Protein AF-A0AB39V9U7-F1 (afdb_monomer_lite)

Organism: NCBI:txid3239303

Foldseek 3Di:
DVVVVVVVVVVVPPPPPFAAFAAPLALVLVLVAQAFVQQCWHWDADPNWIWIFRRPPPDPDDGDTWTWADDGSSKIWTAQCPVDPVGNDGIWIWGQGPVVRFIFTADPVRGGPDGTHRDDPCVVVVNPD

Secondary structure (DSSP, 8-state):
-HHHHHHHHHHGGG---PPBP---SS--HHHH-EEEGGGTEEEEEETTEEEEEE--TT--SS--EEEPEE-GGG-EEEE-TTS-TT----EEEEEEETTTTEEEEE-TTSBEEEE--S--HHHHHT---

Structure (mmCIF, N/CA/C/O backbone):
data_AF-A0AB39V9U7-F1
#
_entry.id   AF-A0AB39V9U7-F1
#
loop_
_atom_site.group_PDB
_atom_site.id
_atom_site.type_symbol
_atom_site.label_atom_id
_atom_site.label_alt_id
_atom_site.label_comp_id
_atom_site.label_asym_id
_atom_site.label_entity_id
_atom_site.label_seq_id
_atom_site.pdbx_PDB_ins_code
_atom_site.Cartn_x
_atom_site.Cartn_y
_atom_site.Cartn_z
_atom_site.occupancy
_atom_site.B_iso_or_equiv
_atom_site.auth_seq_id
_atom_site.auth_comp_id
_atom_site.auth_asym_id
_atom_site.auth_atom_id
_atom_site.pdbx_PDB_model_num
ATOM 1 N N . MET A 1 1 ? -37.094 -35.880 -3.281 1.00 49.88 1 MET A N 1
ATOM 2 C CA . MET A 1 1 ? -36.497 -35.119 -2.156 1.00 49.88 1 MET A CA 1
ATOM 3 C C . MET A 1 1 ? -34.966 -35.084 -2.179 1.00 49.88 1 MET A C 1
ATOM 5 O O . MET A 1 1 ? -34.425 -34.002 -2.032 1.00 49.88 1 MET A O 1
ATOM 9 N N . LYS A 1 2 ? -34.245 -36.188 -2.452 1.00 50.97 2 LYS A N 1
ATOM 10 C CA . LYS A 1 2 ? -32.760 -36.184 -2.494 1.00 50.97 2 LYS A CA 1
ATOM 11 C C . LYS A 1 2 ? -32.132 -35.258 -3.560 1.00 50.97 2 LYS A C 1
ATOM 13 O O . LYS A 1 2 ? -31.087 -34.679 -3.308 1.00 50.97 2 LYS A O 1
ATOM 18 N N . LYS A 1 3 ? -32.787 -35.063 -4.715 1.00 51.25 3 LYS A N 1
ATOM 19 C CA . LYS A 1 3 ? -32.280 -34.204 -5.811 1.00 51.25 3 LYS A CA 1
ATOM 20 C C . LYS A 1 3 ? -32.336 -32.695 -5.503 1.00 51.25 3 LYS A C 1
ATOM 22 O O . LYS A 1 3 ? -31.473 -31.961 -5.959 1.00 51.25 3 LYS A O 1
ATOM 27 N N . LEU A 1 4 ? -33.307 -32.248 -4.698 1.00 57.19 4 LEU A N 1
ATOM 28 C CA . LEU A 1 4 ? -33.439 -30.838 -4.292 1.00 57.19 4 LEU A CA 1
ATOM 29 C C . LEU A 1 4 ? -32.393 -30.440 -3.239 1.00 57.19 4 LEU A C 1
ATOM 31 O O . LEU A 1 4 ? -31.869 -29.336 -3.295 1.00 57.19 4 LEU A O 1
ATOM 35 N N . VAL A 1 5 ? -32.033 -31.355 -2.331 1.00 60.81 5 VAL A N 1
ATOM 36 C CA . VAL A 1 5 ? -31.002 -31.103 -1.305 1.00 60.81 5 VAL A CA 1
ATOM 37 C C . VAL A 1 5 ? -29.623 -30.894 -1.941 1.00 60.81 5 VAL A C 1
ATOM 39 O O . VAL A 1 5 ? -28.903 -29.979 -1.553 1.00 60.81 5 VAL A O 1
ATOM 42 N N . ILE A 1 6 ? -29.287 -31.678 -2.971 1.00 59.34 6 ILE A N 1
ATOM 43 C CA . ILE A 1 6 ? -28.025 -31.531 -3.717 1.00 59.34 6 ILE A CA 1
ATOM 44 C C . ILE A 1 6 ? -27.978 -30.182 -4.453 1.00 59.34 6 ILE A C 1
ATOM 46 O O . ILE A 1 6 ? -26.944 -29.522 -4.456 1.00 59.34 6 ILE A O 1
ATOM 50 N N . MET A 1 7 ? -29.105 -29.732 -5.016 1.00 56.69 7 MET A N 1
ATOM 51 C CA . MET A 1 7 ? -29.189 -28.454 -5.731 1.00 56.69 7 MET A CA 1
ATOM 52 C C . MET A 1 7 ? -29.033 -27.241 -4.793 1.00 56.69 7 MET A C 1
ATOM 54 O O . MET A 1 7 ? -28.388 -26.265 -5.161 1.00 56.69 7 MET A O 1
ATOM 58 N N . VAL A 1 8 ? -29.549 -27.317 -3.560 1.00 60.44 8 VAL A N 1
ATOM 59 C CA . VAL A 1 8 ? -29.389 -26.261 -2.539 1.00 60.44 8 VAL A CA 1
ATOM 60 C C . VAL A 1 8 ? -27.962 -26.223 -1.970 1.00 60.44 8 VAL A C 1
ATOM 62 O O . VAL A 1 8 ? -27.422 -25.140 -1.762 1.00 60.44 8 VAL A O 1
ATOM 65 N N . MET A 1 9 ? -27.304 -27.375 -1.791 1.00 57.97 9 MET A N 1
ATOM 66 C CA . MET A 1 9 ? -25.884 -27.429 -1.399 1.00 57.97 9 MET A CA 1
ATOM 67 C C . MET A 1 9 ? -24.941 -26.882 -2.484 1.00 57.97 9 MET A C 1
ATOM 69 O O . MET A 1 9 ? -23.895 -26.321 -2.162 1.00 57.97 9 MET A O 1
ATOM 73 N N . LEU A 1 10 ? -25.316 -26.995 -3.763 1.00 55.56 10 LEU A N 1
ATOM 74 C CA . LEU A 1 10 ? -24.562 -26.401 -4.872 1.00 55.56 10 LEU A CA 1
ATOM 75 C C . LEU A 1 10 ? -24.678 -24.864 -4.893 1.00 55.56 10 LEU A C 1
ATOM 77 O O . LEU A 1 10 ? -23.712 -24.179 -5.213 1.00 55.56 10 LEU A O 1
ATOM 81 N N . LEU A 1 11 ? -25.840 -24.321 -4.508 1.00 57.16 11 LEU A N 1
ATOM 82 C CA . LEU A 1 11 ? -26.115 -22.877 -4.488 1.00 57.16 11 LEU A CA 1
ATOM 83 C C . LEU A 1 11 ? -25.505 -22.150 -3.275 1.00 57.16 11 LEU A C 1
ATOM 85 O O . LEU A 1 11 ? -25.190 -20.968 -3.372 1.00 57.16 11 LEU A O 1
ATOM 89 N N . LEU A 1 12 ? -25.298 -22.839 -2.147 1.00 55.41 12 LEU A N 1
ATOM 90 C CA . LEU A 1 12 ? -24.698 -22.254 -0.936 1.00 55.41 12 LEU A CA 1
ATOM 91 C C . LEU A 1 12 ? -23.169 -22.071 -1.020 1.00 55.41 12 LEU A C 1
ATOM 93 O O . LEU A 1 12 ? -22.607 -21.347 -0.204 1.00 55.41 12 LEU A O 1
ATOM 97 N N . ASN A 1 13 ? -22.498 -22.685 -2.001 1.00 50.28 13 ASN A N 1
ATOM 98 C CA . ASN A 1 13 ? -21.035 -22.643 -2.137 1.00 50.28 13 ASN A CA 1
ATOM 99 C C . ASN A 1 13 ? -20.485 -21.415 -2.887 1.00 50.28 13 ASN A C 1
ATOM 101 O O . ASN A 1 13 ? -19.271 -21.266 -2.974 1.00 50.28 13 ASN A O 1
ATOM 105 N N . ILE A 1 14 ? -21.332 -20.535 -3.434 1.00 55.06 14 ILE A N 1
ATOM 106 C CA . ILE A 1 14 ? -20.870 -19.416 -4.286 1.00 55.06 14 ILE A CA 1
ATOM 107 C C . ILE A 1 14 ? -20.817 -18.079 -3.529 1.00 55.06 14 ILE A C 1
ATOM 109 O O . ILE A 1 14 ? -20.483 -17.045 -4.100 1.00 55.06 14 ILE A O 1
ATOM 113 N N . PHE A 1 15 ? -21.065 -18.066 -2.218 1.00 54.38 15 PHE A N 1
ATOM 114 C CA . PHE A 1 15 ? -20.732 -16.891 -1.417 1.00 54.38 15 PHE A CA 1
ATOM 115 C C . PHE A 1 15 ? -19.243 -16.914 -1.068 1.00 54.38 15 PHE A C 1
ATOM 117 O O . PHE A 1 15 ? -18.860 -17.111 0.084 1.00 54.38 15 PHE A O 1
ATOM 124 N N . VAL A 1 16 ? -18.387 -16.708 -2.072 1.00 56.38 16 VAL A N 1
ATOM 125 C CA . VAL A 1 16 ? -17.002 -16.293 -1.832 1.00 56.38 16 VAL A CA 1
ATOM 126 C C . VAL A 1 16 ? -17.081 -14.856 -1.324 1.00 56.38 16 VAL A C 1
ATOM 128 O O . 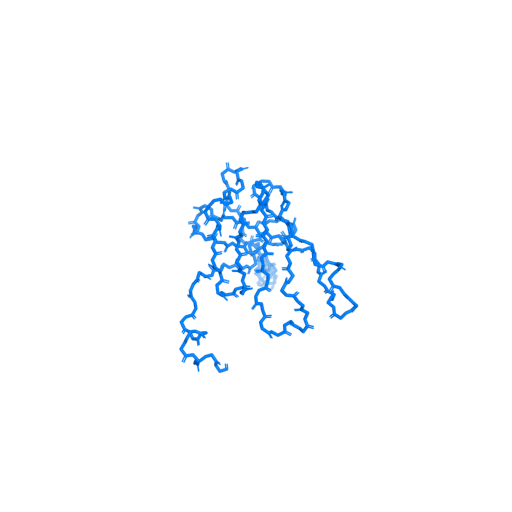VAL A 1 16 ? -16.968 -13.894 -2.079 1.00 56.38 16 VAL A O 1
ATOM 131 N N . PHE A 1 17 ? -17.395 -14.693 -0.039 1.00 68.44 17 PHE A N 1
ATOM 132 C CA . PHE A 1 17 ? -17.242 -13.407 0.618 1.00 68.44 17 PHE A CA 1
ATOM 133 C C . PHE A 1 17 ? -15.748 -13.092 0.597 1.00 68.44 17 PHE A C 1
ATOM 135 O O . PHE A 1 17 ? -14.964 -13.782 1.249 1.00 68.44 17 PHE A O 1
ATOM 142 N N . GLY A 1 18 ? -15.363 -12.088 -0.195 1.00 79.19 18 GLY A N 1
ATOM 143 C CA . GLY A 1 18 ? -13.998 -11.576 -0.195 1.00 79.19 18 GLY A CA 1
ATOM 144 C C . GLY A 1 18 ? -13.573 -11.254 1.237 1.00 79.19 18 GLY A C 1
ATOM 145 O O . GLY A 1 18 ? -14.359 -10.708 2.018 1.00 79.19 18 GLY A O 1
ATOM 146 N N . GLU A 1 19 ? -12.355 -11.650 1.602 1.00 94.56 19 GLU A N 1
ATOM 147 C CA . GLU A 1 19 ? -11.831 -11.397 2.940 1.00 94.56 19 GLU A CA 1
ATOM 148 C C . GLU A 1 19 ? -11.826 -9.887 3.207 1.00 94.56 19 GLU A C 1
ATOM 150 O O . GLU A 1 19 ? -11.357 -9.114 2.379 1.00 94.56 19 GLU A O 1
ATOM 155 N N . LYS A 1 20 ? -12.366 -9.440 4.344 1.00 95.62 20 LYS A N 1
ATOM 156 C CA . LYS A 1 20 ? -12.434 -8.008 4.658 1.00 95.62 20 LYS A CA 1
ATOM 157 C C . LYS A 1 20 ? -11.091 -7.454 5.118 1.00 95.62 20 LYS A C 1
ATOM 159 O O . LYS A 1 20 ? -10.333 -8.131 5.804 1.00 95.62 20 LYS A O 1
ATOM 164 N N . PHE A 1 21 ? -10.857 -6.189 4.784 1.00 97.38 21 PHE A N 1
ATOM 165 C CA . PHE A 1 21 ? -9.741 -5.396 5.283 1.00 97.38 21 PHE A CA 1
ATOM 166 C C . PHE A 1 21 ? -9.803 -5.221 6.807 1.00 97.38 21 PHE A C 1
ATOM 168 O O . PHE A 1 21 ? -10.830 -4.797 7.347 1.00 97.38 21 PHE A O 1
ATOM 175 N N . HIS A 1 22 ? -8.696 -5.504 7.496 1.00 97.69 22 HIS A N 1
ATOM 176 C CA . HIS A 1 22 ? -8.556 -5.316 8.938 1.00 97.69 22 HIS A CA 1
ATOM 177 C C . HIS A 1 22 ? -7.802 -4.016 9.213 1.00 97.69 22 HIS A C 1
ATOM 179 O O . HIS A 1 22 ? -6.616 -3.890 8.916 1.00 97.69 22 HIS A O 1
ATOM 185 N N . SER A 1 23 ? -8.482 -3.055 9.833 1.00 95.31 23 SER A N 1
ATOM 186 C CA . SER A 1 23 ? -7.941 -1.728 10.126 1.00 95.31 23 SER A CA 1
ATOM 187 C C . SER A 1 23 ? -8.154 -1.365 11.589 1.00 95.31 23 SER A C 1
ATOM 189 O O . SER A 1 23 ? -9.135 -1.777 12.204 1.00 95.31 23 SER A O 1
ATOM 191 N N . ASP A 1 24 ? -7.238 -0.570 12.136 1.00 95.75 24 ASP A N 1
ATOM 192 C CA . ASP A 1 24 ? -7.394 0.091 13.437 1.00 95.75 24 ASP A CA 1
ATOM 193 C C . ASP A 1 24 ? -8.083 1.468 13.315 1.00 95.75 24 ASP A C 1
ATOM 195 O O . ASP A 1 24 ? -8.176 2.211 14.290 1.00 95.75 24 ASP A O 1
ATOM 199 N N . GLY A 1 25 ? -8.562 1.812 12.114 1.00 93.94 25 GLY A N 1
ATOM 200 C CA . GLY A 1 25 ? -9.177 3.094 11.777 1.00 93.94 25 GLY A CA 1
ATOM 201 C C . GLY A 1 25 ? -8.180 4.162 11.316 1.00 93.94 25 GLY A C 1
ATOM 202 O O . GLY A 1 25 ? -8.607 5.170 10.753 1.00 93.94 25 GLY A O 1
ATOM 203 N N . ASN A 1 26 ? -6.873 3.942 11.485 1.00 95.94 26 ASN A N 1
ATOM 204 C CA . ASN A 1 26 ? -5.823 4.864 11.056 1.00 95.94 26 ASN A CA 1
ATOM 205 C C . ASN A 1 26 ? -5.235 4.452 9.702 1.00 95.94 26 ASN A C 1
ATOM 207 O O . ASN A 1 26 ? -5.197 3.277 9.344 1.00 95.94 26 ASN A O 1
ATOM 211 N N . SER A 1 27 ? -4.694 5.425 8.964 1.00 93.56 27 SER A N 1
ATOM 212 C CA . SER A 1 27 ? -4.090 5.179 7.646 1.00 93.56 27 SER A CA 1
ATOM 213 C C . SER A 1 27 ? -2.802 4.360 7.683 1.00 93.56 27 SER A C 1
ATOM 215 O O . SER A 1 27 ? -2.424 3.765 6.678 1.00 93.56 27 SER A O 1
ATOM 217 N N . ASN A 1 28 ? -2.101 4.346 8.824 1.00 96.50 28 ASN A N 1
ATOM 218 C CA . ASN A 1 28 ? -0.856 3.598 9.015 1.00 96.50 28 ASN A CA 1
ATOM 219 C C . ASN A 1 28 ? 0.219 3.869 7.928 1.00 96.50 28 ASN A C 1
ATOM 221 O O . ASN A 1 28 ? 1.075 3.023 7.682 1.00 96.50 28 ASN A O 1
ATOM 225 N N . LEU A 1 29 ? 0.221 5.064 7.316 1.00 96.81 29 LEU A N 1
ATOM 226 C CA . LEU A 1 29 ? 1.106 5.442 6.198 1.00 96.81 29 LEU A CA 1
ATOM 227 C C . LEU A 1 29 ? 2.601 5.254 6.493 1.00 96.81 29 LEU A C 1
ATOM 229 O O . LEU A 1 29 ? 3.349 4.792 5.637 1.00 96.81 29 LEU A O 1
ATOM 233 N N . GLU A 1 30 ? 3.036 5.526 7.724 1.00 97.50 30 GLU A N 1
ATOM 234 C CA . GLU A 1 30 ? 4.433 5.312 8.125 1.00 97.50 30 GLU A CA 1
ATOM 235 C C . GLU A 1 30 ? 4.845 3.826 8.046 1.00 97.50 30 GLU A C 1
ATOM 237 O O . GLU A 1 30 ? 5.998 3.530 7.749 1.00 97.50 30 GLU A O 1
ATOM 242 N N . LYS A 1 31 ? 3.911 2.878 8.239 1.00 97.81 31 LYS A N 1
ATOM 243 C CA . LYS A 1 31 ? 4.171 1.434 8.064 1.00 97.81 31 LYS A CA 1
ATOM 244 C C . LYS A 1 31 ? 4.214 1.020 6.594 1.00 97.81 31 LYS A C 1
ATOM 246 O O . LYS A 1 31 ? 4.828 0.005 6.271 1.00 97.81 31 LYS A O 1
ATOM 251 N N . LEU A 1 32 ? 3.557 1.786 5.724 1.00 97.81 32 LEU A N 1
ATOM 252 C CA . LEU A 1 32 ? 3.515 1.556 4.281 1.00 97.81 32 LEU A CA 1
ATOM 253 C C . LEU A 1 32 ? 4.740 2.124 3.560 1.00 97.81 32 LEU A C 1
ATOM 255 O O . LEU A 1 32 ? 5.057 1.646 2.478 1.00 97.81 32 LEU A O 1
ATOM 259 N N . LYS A 1 33 ? 5.454 3.079 4.167 1.00 97.94 33 LYS A N 1
ATOM 260 C CA . LYS A 1 33 ? 6.650 3.717 3.601 1.00 97.94 33 LYS A CA 1
ATOM 261 C C . LYS A 1 33 ? 7.662 2.704 3.036 1.00 97.94 33 LYS A C 1
ATOM 263 O O . LYS A 1 33 ? 7.894 1.647 3.636 1.00 97.94 33 LYS A O 1
ATOM 268 N N . GLY A 1 34 ? 8.292 3.068 1.920 1.00 97.38 34 GLY A N 1
ATOM 269 C CA . GLY A 1 34 ? 9.319 2.292 1.222 1.00 97.38 34 GLY A CA 1
ATOM 270 C C . GLY A 1 34 ? 8.773 1.443 0.074 1.00 97.38 34 GLY A C 1
ATOM 271 O O . GLY A 1 34 ? 7.619 1.595 -0.327 1.00 97.38 34 GLY A O 1
ATOM 272 N N . THR A 1 35 ? 9.625 0.555 -0.432 1.00 97.00 35 THR A N 1
ATOM 273 C CA . THR A 1 35 ? 9.375 -0.251 -1.633 1.00 97.00 35 THR A CA 1
ATOM 274 C C . THR A 1 35 ? 8.455 -1.449 -1.375 1.00 97.00 35 THR A C 1
ATOM 276 O O . THR A 1 35 ? 8.494 -2.070 -0.301 1.00 97.00 35 THR A O 1
ATOM 279 N N . TRP A 1 36 ? 7.640 -1.746 -2.388 1.00 97.50 36 TRP A N 1
ATOM 280 C CA . TRP A 1 36 ? 6.739 -2.886 -2.520 1.00 97.50 36 TRP A CA 1
ATOM 281 C C . TRP A 1 36 ? 6.921 -3.524 -3.897 1.00 97.50 36 TRP A C 1
ATOM 283 O O . TRP A 1 36 ? 6.233 -3.173 -4.856 1.00 97.50 36 TRP A O 1
ATOM 293 N N . ASP A 1 37 ? 7.870 -4.454 -3.980 1.00 94.62 37 ASP A N 1
ATOM 294 C CA . ASP A 1 37 ? 8.273 -5.132 -5.213 1.00 94.62 37 ASP A CA 1
ATOM 295 C C . ASP A 1 37 ? 7.120 -5.779 -5.979 1.00 94.62 37 ASP A C 1
ATOM 297 O O . ASP A 1 37 ? 7.045 -5.640 -7.195 1.00 94.62 37 ASP A O 1
ATOM 301 N N . SER A 1 38 ? 6.201 -6.459 -5.287 1.00 93.38 38 SER A N 1
ATOM 302 C CA . SER A 1 38 ? 5.094 -7.172 -5.946 1.00 93.38 38 SER A CA 1
ATOM 303 C C . SER A 1 38 ? 4.139 -6.248 -6.703 1.00 93.38 38 SER A C 1
ATOM 305 O O . SER A 1 38 ? 3.366 -6.711 -7.541 1.00 93.38 38 SER A O 1
ATOM 307 N N . ARG A 1 39 ? 4.204 -4.943 -6.415 1.00 92.19 39 ARG A N 1
ATOM 308 C CA . ARG A 1 39 ? 3.386 -3.905 -7.033 1.00 92.19 39 ARG A CA 1
ATOM 309 C C . ARG A 1 39 ? 4.205 -2.884 -7.824 1.00 92.19 39 ARG A C 1
ATOM 311 O O . ARG A 1 39 ? 3.612 -1.999 -8.422 1.00 92.19 39 ARG A O 1
ATOM 318 N N . PHE A 1 40 ? 5.533 -2.993 -7.811 1.00 92.94 40 PHE A N 1
ATOM 319 C CA . PHE A 1 40 ? 6.444 -1.971 -8.330 1.00 92.94 40 PHE A CA 1
ATOM 320 C C . PHE A 1 40 ? 6.178 -0.576 -7.747 1.00 92.94 40 PHE A C 1
ATOM 322 O O . PHE A 1 40 ? 6.288 0.425 -8.437 1.00 92.94 40 PHE A O 1
ATOM 329 N N . TRP A 1 41 ? 5.820 -0.476 -6.465 1.00 95.12 41 TRP A N 1
ATOM 330 C CA . TRP A 1 41 ? 5.544 0.819 -5.831 1.00 95.12 41 TRP A CA 1
ATOM 331 C C . TRP A 1 41 ? 6.649 1.240 -4.872 1.00 95.12 41 TRP A C 1
ATOM 333 O O . TRP A 1 41 ? 7.156 0.425 -4.100 1.00 95.12 41 TRP A O 1
ATOM 343 N N . GLU A 1 42 ? 6.925 2.541 -4.813 1.00 96.88 42 GLU A N 1
ATOM 344 C CA . GLU A 1 42 ? 7.589 3.163 -3.669 1.00 96.88 42 GLU A CA 1
ATOM 345 C C . GLU A 1 42 ? 6.661 4.172 -2.986 1.00 96.88 42 GLU A C 1
ATOM 347 O O . GLU A 1 42 ? 6.186 5.136 -3.585 1.00 96.88 42 GLU A O 1
ATOM 352 N N . ILE A 1 43 ? 6.396 3.958 -1.695 1.00 97.94 43 ILE A N 1
ATOM 353 C CA . ILE A 1 43 ? 5.567 4.867 -0.898 1.00 97.94 43 ILE A CA 1
ATOM 354 C C . ILE A 1 43 ? 6.464 5.857 -0.169 1.00 97.94 43 ILE A C 1
ATOM 356 O O . ILE A 1 43 ? 7.228 5.495 0.734 1.00 97.94 43 ILE A O 1
ATOM 360 N N . VAL A 1 44 ? 6.316 7.132 -0.516 1.00 97.56 44 VAL A N 1
ATOM 361 C CA . VAL A 1 44 ? 7.203 8.207 -0.070 1.00 97.56 44 VAL A CA 1
ATOM 362 C C . VAL A 1 44 ? 6.430 9.373 0.537 1.00 97.56 44 VAL A C 1
ATOM 364 O O . VAL A 1 44 ? 5.276 9.645 0.205 1.00 97.56 44 VAL A O 1
ATOM 367 N N . LYS A 1 45 ? 7.097 10.100 1.437 1.00 97.19 45 LYS A N 1
ATOM 368 C CA . LYS A 1 45 ? 6.582 11.329 2.048 1.00 97.19 45 LYS A CA 1
ATOM 369 C C . LYS A 1 45 ? 7.365 12.520 1.508 1.00 97.19 45 LYS A C 1
ATOM 371 O O . LYS A 1 45 ? 8.562 12.631 1.766 1.00 97.19 45 LYS A O 1
ATOM 376 N N . LYS A 1 46 ? 6.697 13.423 0.789 1.00 94.75 46 LYS A N 1
ATOM 377 C CA . LYS A 1 46 ? 7.284 14.640 0.208 1.00 94.75 46 LYS A CA 1
ATOM 378 C C . LYS A 1 46 ? 6.517 15.856 0.717 1.00 94.75 46 LYS A C 1
ATOM 380 O O . LYS A 1 46 ? 5.304 15.919 0.580 1.00 94.75 46 LYS A O 1
ATOM 385 N N . LYS A 1 47 ? 7.218 16.829 1.314 1.00 91.75 47 LYS A N 1
ATOM 386 C CA . LYS A 1 47 ? 6.625 18.089 1.823 1.00 91.75 47 LYS A CA 1
ATOM 387 C C . LYS A 1 47 ? 5.358 17.870 2.680 1.00 91.75 47 LYS A C 1
ATOM 389 O O . LYS A 1 47 ? 4.364 18.561 2.508 1.00 91.75 47 LYS A O 1
ATOM 394 N N . ASN A 1 48 ? 5.416 16.912 3.611 1.00 91.44 48 ASN A N 1
ATOM 395 C CA . ASN A 1 48 ? 4.318 16.472 4.494 1.00 91.44 48 ASN A CA 1
ATOM 396 C C . ASN A 1 48 ? 3.126 15.773 3.830 1.00 91.44 48 ASN A C 1
ATOM 398 O O . ASN A 1 48 ? 2.224 15.333 4.541 1.00 91.44 48 ASN A O 1
ATOM 402 N N . GLU A 1 49 ? 3.148 15.588 2.520 1.00 96.31 49 GLU A N 1
ATOM 403 C CA . GLU A 1 49 ? 2.161 14.797 1.800 1.00 96.31 49 GLU A CA 1
ATOM 404 C C . GLU A 1 49 ? 2.735 13.432 1.426 1.00 96.31 49 GLU A C 1
ATOM 406 O O . GLU A 1 49 ? 3.952 13.218 1.430 1.00 96.31 49 GLU A O 1
ATOM 411 N N . TRP A 1 50 ? 1.842 12.493 1.139 1.00 98.12 50 TRP A N 1
ATOM 412 C CA . TRP A 1 50 ? 2.189 11.114 0.832 1.00 98.12 50 TRP A CA 1
ATOM 413 C C . TRP A 1 50 ? 1.895 10.794 -0.619 1.00 98.12 50 TRP A C 1
ATOM 415 O O . TRP A 1 50 ? 0.877 11.228 -1.160 1.00 98.12 50 TRP A O 1
ATOM 425 N N . TYR A 1 51 ? 2.785 10.018 -1.221 1.00 97.12 51 TYR A N 1
ATOM 426 C CA . TYR A 1 51 ? 2.741 9.683 -2.631 1.00 97.12 51 TYR A CA 1
ATOM 427 C C . TYR A 1 51 ? 3.105 8.216 -2.855 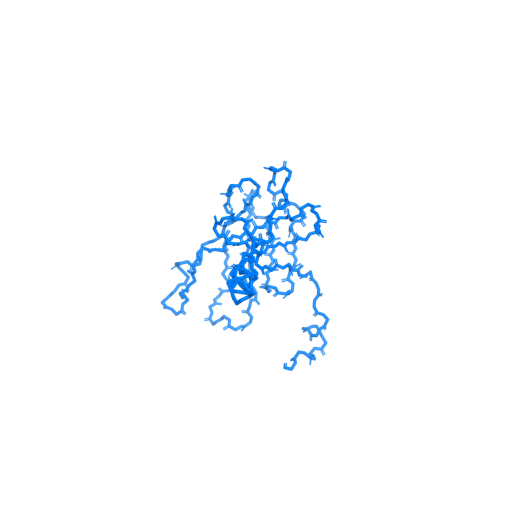1.00 97.12 51 TYR A C 1
ATOM 429 O O . TYR A 1 51 ? 3.859 7.635 -2.071 1.00 97.12 51 TYR A O 1
ATOM 437 N N . VAL A 1 52 ? 2.569 7.653 -3.933 1.00 96.06 52 VAL A N 1
ATOM 438 C CA . VAL A 1 52 ? 3.062 6.436 -4.578 1.00 96.06 52 VAL A CA 1
ATOM 439 C C . VAL A 1 52 ? 3.864 6.866 -5.799 1.00 96.06 52 VAL A C 1
ATOM 441 O O . VAL A 1 52 ? 3.365 7.631 -6.622 1.00 96.06 52 VAL A O 1
ATOM 444 N N . GLU A 1 53 ? 5.098 6.395 -5.895 1.00 93.56 53 GLU A N 1
ATOM 445 C CA . GLU A 1 53 ? 5.863 6.361 -7.138 1.00 93.56 53 GLU A CA 1
ATOM 446 C C . GLU A 1 53 ? 5.638 4.992 -7.775 1.00 93.56 53 GLU A C 1
ATOM 448 O O . GLU A 1 53 ? 5.925 3.973 -7.141 1.00 93.56 53 GLU A O 1
ATOM 453 N N . ASP A 1 54 ? 5.070 4.967 -8.982 1.00 89.38 54 ASP A N 1
ATOM 454 C CA . ASP A 1 54 ? 4.889 3.725 -9.736 1.00 89.38 54 ASP A CA 1
ATOM 455 C C . ASP A 1 54 ? 6.139 3.453 -10.575 1.00 89.38 54 ASP A C 1
ATOM 457 O O . ASP A 1 54 ? 6.435 4.158 -11.538 1.00 89.38 54 ASP A O 1
ATOM 461 N N . LEU A 1 55 ? 6.912 2.467 -10.144 1.00 88.00 55 LEU A N 1
ATOM 462 C CA . LEU A 1 55 ? 8.193 2.068 -10.711 1.00 88.00 55 LEU A CA 1
ATOM 463 C C . LEU A 1 55 ? 8.035 0.927 -11.724 1.00 88.00 55 LEU A C 1
ATOM 465 O O . LEU A 1 55 ? 9.028 0.261 -12.026 1.00 88.00 55 LEU A O 1
ATOM 469 N N . ASP A 1 56 ? 6.815 0.656 -12.203 1.00 84.31 56 ASP A N 1
ATOM 470 C CA . ASP A 1 56 ? 6.574 -0.381 -13.201 1.00 84.31 56 ASP A CA 1
ATOM 471 C C . ASP A 1 56 ? 7.398 -0.089 -14.473 1.00 84.31 56 ASP A C 1
ATOM 473 O O . ASP A 1 56 ? 7.146 0.901 -15.170 1.00 84.31 56 ASP A O 1
ATOM 477 N N . PRO A 1 57 ? 8.389 -0.940 -14.807 1.00 77.62 57 PRO A N 1
ATOM 478 C CA . PRO A 1 57 ? 9.266 -0.717 -15.951 1.00 77.62 57 PRO A CA 1
ATOM 479 C C . PRO A 1 57 ? 8.540 -0.833 -17.298 1.00 77.62 57 PRO A C 1
ATOM 481 O O . PRO A 1 57 ? 9.117 -0.476 -18.324 1.00 77.62 57 PRO A O 1
ATOM 484 N N . ALA A 1 58 ? 7.308 -1.353 -17.323 1.00 78.38 58 ALA A N 1
ATOM 485 C CA . ALA A 1 58 ? 6.482 -1.414 -18.523 1.00 78.38 58 ALA A CA 1
ATOM 486 C C . ALA A 1 58 ? 5.795 -0.077 -18.853 1.00 78.38 58 ALA A C 1
ATOM 488 O O . ALA A 1 58 ? 5.221 0.060 -19.936 1.00 78.38 58 ALA A O 1
ATOM 489 N N . MET A 1 59 ? 5.826 0.904 -17.945 1.00 71.69 59 MET A N 1
ATOM 490 C CA . MET A 1 59 ? 5.236 2.217 -18.182 1.00 71.69 59 MET A CA 1
ATOM 491 C C . MET A 1 59 ? 6.169 3.093 -19.028 1.00 71.69 59 MET A C 1
ATOM 493 O O . MET A 1 59 ? 7.221 3.523 -18.570 1.00 71.69 59 MET A O 1
ATOM 497 N N . ASP A 1 60 ? 5.750 3.404 -20.258 1.00 67.69 60 ASP A N 1
ATOM 498 C CA . ASP A 1 60 ? 6.462 4.291 -21.202 1.00 67.69 60 ASP A CA 1
ATOM 499 C C . ASP A 1 60 ? 6.198 5.789 -20.927 1.00 67.69 60 ASP A C 1
ATOM 501 O O . ASP A 1 60 ? 6.124 6.623 -21.828 1.00 67.69 60 ASP A O 1
ATOM 505 N N . ILE A 1 61 ? 5.980 6.136 -19.657 1.00 68.62 61 ILE A N 1
ATOM 506 C CA . ILE A 1 61 ? 5.833 7.514 -19.182 1.00 68.62 61 ILE A CA 1
ATOM 507 C C . ILE A 1 61 ? 6.822 7.756 -18.044 1.00 68.62 61 ILE A C 1
ATOM 509 O O . ILE A 1 61 ? 7.237 6.814 -17.370 1.00 68.62 61 ILE A O 1
ATOM 513 N N . ASP A 1 62 ? 7.177 9.021 -17.801 1.00 72.69 62 ASP A N 1
ATOM 514 C CA . ASP A 1 62 ? 7.920 9.384 -16.591 1.00 72.69 62 ASP A CA 1
ATOM 515 C C . ASP A 1 62 ? 7.206 8.807 -15.357 1.00 72.69 62 ASP A C 1
ATOM 517 O O . ASP A 1 62 ? 5.982 8.925 -15.249 1.00 72.69 62 ASP A O 1
ATOM 521 N N . VAL A 1 63 ? 7.981 8.207 -14.442 1.00 73.44 63 VAL A N 1
ATOM 522 C CA . VAL A 1 63 ? 7.517 7.572 -13.192 1.00 73.44 63 VAL A CA 1
ATOM 523 C C . VAL A 1 63 ? 6.383 8.397 -12.570 1.00 73.44 63 VAL A C 1
ATOM 525 O O . VAL A 1 63 ? 6.636 9.501 -12.062 1.00 73.44 63 VAL A O 1
ATOM 528 N N . PRO A 1 64 ? 5.124 7.922 -12.618 1.00 80.69 64 PRO A N 1
ATOM 529 C CA . PRO A 1 64 ? 4.009 8.727 -12.167 1.00 80.69 64 PRO A CA 1
ATOM 530 C C . PRO A 1 64 ? 4.061 8.866 -10.648 1.00 80.69 64 PRO A C 1
ATOM 532 O O . PRO A 1 64 ? 4.177 7.894 -9.900 1.00 80.69 64 PRO A O 1
ATOM 535 N N . LEU A 1 65 ? 3.951 10.112 -10.193 1.00 89.88 65 LEU A N 1
ATOM 536 C CA . LEU A 1 65 ? 3.897 10.461 -8.781 1.00 89.88 65 LEU A CA 1
ATOM 537 C C . LEU A 1 65 ? 2.443 10.719 -8.377 1.00 89.88 65 LEU A C 1
ATOM 539 O O . LEU A 1 65 ? 1.882 11.785 -8.641 1.00 89.88 65 LEU A O 1
ATOM 543 N N . LEU A 1 66 ? 1.833 9.745 -7.712 1.00 92.44 66 LEU A N 1
ATOM 544 C CA . LEU A 1 66 ? 0.412 9.741 -7.383 1.00 92.44 66 LEU A CA 1
ATOM 545 C C . LEU A 1 66 ? 0.185 10.131 -5.930 1.00 92.44 66 LEU A C 1
ATOM 547 O O . LEU A 1 66 ? 0.649 9.458 -5.013 1.00 92.44 66 LEU A O 1
ATOM 551 N N . GLN A 1 67 ? -0.554 11.215 -5.702 1.00 95.69 67 GLN A N 1
ATOM 552 C CA . GLN A 1 67 ? -0.874 11.657 -4.347 1.00 95.69 67 GLN A CA 1
ATOM 553 C C . GLN A 1 67 ? -1.820 10.664 -3.660 1.00 95.69 67 GLN A C 1
ATOM 555 O O . GLN A 1 67 ? -2.911 10.379 -4.158 1.00 95.69 67 GLN A O 1
ATOM 560 N N . ILE A 1 68 ? -1.431 10.198 -2.475 1.00 97.75 68 ILE A N 1
ATOM 561 C CA . ILE A 1 68 ? -2.245 9.313 -1.647 1.00 97.75 68 ILE A CA 1
ATOM 562 C C . ILE A 1 68 ? -3.304 10.135 -0.917 1.00 97.75 68 ILE A C 1
ATOM 564 O O . ILE A 1 68 ? -2.988 11.063 -0.169 1.00 97.75 68 ILE A O 1
ATOM 568 N N . LYS A 1 69 ? -4.570 9.752 -1.081 1.00 97.25 69 LYS A N 1
ATOM 569 C CA . LYS A 1 69 ? -5.704 10.377 -0.396 1.00 97.25 69 LYS A CA 1
ATOM 570 C C . LYS A 1 69 ? -6.329 9.409 0.611 1.00 97.25 69 LYS A C 1
ATOM 572 O O . LYS A 1 69 ? -6.353 8.201 0.368 1.00 97.25 69 LYS A O 1
ATOM 577 N N . PRO A 1 70 ? -6.845 9.908 1.747 1.00 97.25 70 PRO A N 1
ATOM 578 C CA . PRO A 1 70 ? -7.565 9.072 2.694 1.00 97.25 70 PRO A CA 1
ATOM 579 C C . PRO A 1 70 ? -8.868 8.544 2.087 1.00 97.25 70 PRO A C 1
ATOM 581 O O . PRO A 1 70 ? -9.565 9.241 1.347 1.00 97.25 70 PRO A O 1
ATOM 584 N N . TYR A 1 71 ? -9.217 7.320 2.462 1.00 96.94 71 TYR A N 1
ATOM 585 C CA . TYR A 1 71 ? -10.490 6.677 2.172 1.00 96.94 71 TYR A CA 1
ATOM 586 C C . TYR A 1 71 ? -11.070 6.055 3.459 1.00 96.94 71 TYR A C 1
ATOM 588 O O . TYR A 1 71 ? -10.606 6.302 4.575 1.00 96.94 71 TYR A O 1
ATOM 596 N N . LYS A 1 72 ? -12.167 5.305 3.329 1.00 95.38 72 LYS A N 1
ATOM 597 C CA . LYS A 1 72 ? -12.957 4.774 4.448 1.00 95.38 72 LYS A CA 1
ATOM 598 C C . LYS A 1 72 ? -12.124 3.851 5.347 1.00 95.38 72 LYS A C 1
ATOM 600 O O . LYS A 1 72 ? -11.362 3.030 4.853 1.00 95.38 72 LYS A O 1
ATOM 605 N N . ASN A 1 73 ? -12.348 3.924 6.660 1.00 95.19 73 ASN A N 1
ATOM 606 C CA . ASN A 1 73 ? -11.795 3.002 7.664 1.00 95.19 73 ASN A CA 1
ATOM 607 C C . ASN A 1 73 ? -10.265 2.837 7.598 1.00 95.19 73 ASN A C 1
ATOM 609 O O . ASN A 1 73 ? -9.756 1.723 7.680 1.00 95.19 73 ASN A O 1
ATOM 613 N N . GLY A 1 74 ? -9.519 3.929 7.420 1.00 95.94 74 GLY A N 1
ATOM 614 C CA . GLY A 1 74 ? -8.054 3.888 7.330 1.00 95.94 74 GLY A CA 1
ATOM 615 C C . GLY A 1 74 ? -7.512 3.341 6.004 1.00 95.94 74 GLY A C 1
ATOM 616 O O . GLY A 1 74 ? -6.300 3.313 5.819 1.00 95.94 74 GLY A O 1
ATOM 617 N N . ALA A 1 75 ? -8.377 2.945 5.066 1.00 98.12 75 ALA A N 1
ATOM 618 C CA . ALA A 1 75 ? -7.958 2.683 3.698 1.00 98.12 75 ALA A CA 1
ATOM 619 C C . ALA A 1 75 ? -7.553 3.987 3.000 1.00 98.12 75 ALA A C 1
ATOM 621 O O . ALA A 1 75 ? -7.862 5.097 3.442 1.00 98.12 75 ALA A O 1
ATOM 622 N N . LEU A 1 76 ? -6.866 3.833 1.883 1.00 98.38 76 LEU A N 1
ATOM 623 C CA . LEU A 1 76 ? -6.276 4.888 1.079 1.00 98.38 76 LEU A CA 1
ATOM 624 C C . LEU A 1 76 ? -6.700 4.709 -0.376 1.00 98.38 76 LEU A C 1
ATOM 626 O O . LEU A 1 76 ? -7.165 3.637 -0.770 1.00 98.38 76 LEU A O 1
ATOM 630 N N . VAL A 1 7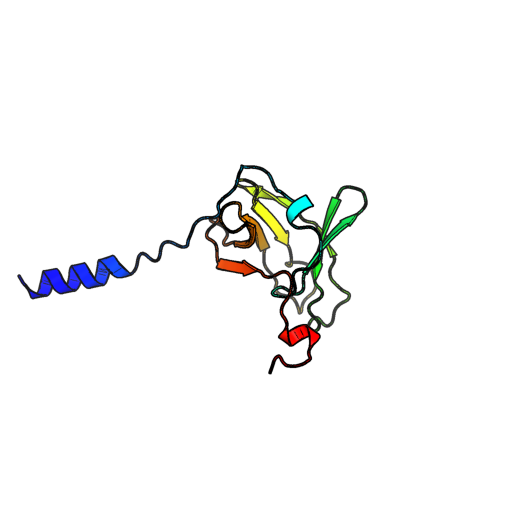7 ? -6.552 5.765 -1.167 1.00 97.75 77 VAL A N 1
ATOM 631 C CA . VAL A 1 77 ? -6.835 5.739 -2.600 1.00 97.75 77 VAL A CA 1
ATOM 632 C C . VAL A 1 77 ? -5.824 6.581 -3.372 1.00 97.75 77 VA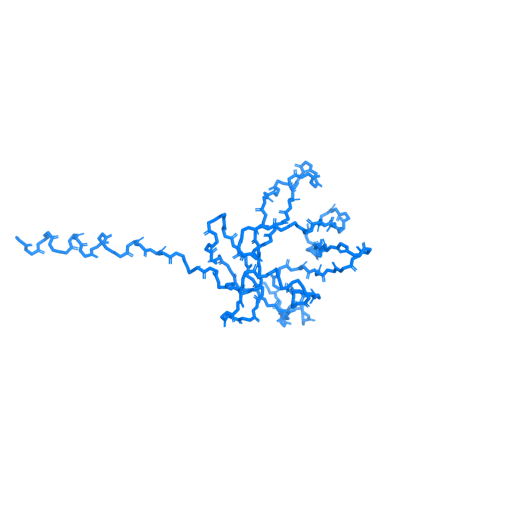L A C 1
ATOM 634 O O . VAL A 1 77 ? -5.429 7.660 -2.923 1.00 97.75 77 VAL A O 1
ATOM 637 N N . ILE A 1 78 ? -5.441 6.082 -4.543 1.00 95.44 78 ILE A N 1
ATOM 638 C CA . ILE A 1 78 ? -4.748 6.823 -5.603 1.00 95.44 78 ILE A CA 1
ATOM 639 C C . ILE A 1 78 ? -5.572 6.752 -6.891 1.00 95.44 78 ILE A C 1
ATOM 641 O O . ILE A 1 78 ? -6.397 5.851 -7.065 1.00 95.44 78 ILE A O 1
ATOM 645 N N . ASP A 1 79 ? -5.375 7.729 -7.769 1.00 92.38 79 ASP A N 1
ATOM 646 C CA . ASP A 1 79 ? -6.167 7.911 -8.982 1.00 92.38 79 ASP A CA 1
ATOM 647 C C . ASP A 1 79 ? -5.261 7.939 -10.213 1.00 92.38 79 ASP A C 1
ATOM 649 O O . ASP A 1 79 ? -4.493 8.884 -10.395 1.00 92.38 79 ASP A O 1
ATOM 653 N N . TYR A 1 80 ? -5.370 6.911 -11.053 1.00 85.94 80 TYR A N 1
ATOM 654 C CA . TYR A 1 80 ? -4.610 6.792 -12.295 1.00 85.94 80 TYR A CA 1
ATOM 655 C C . TYR A 1 80 ? -5.337 7.376 -13.522 1.00 85.94 80 TYR A C 1
ATOM 657 O O . TYR A 1 80 ? -4.778 7.370 -14.617 1.00 85.94 80 TYR A O 1
ATOM 665 N N . THR A 1 81 ? -6.556 7.910 -13.368 1.00 81.56 81 THR A N 1
ATOM 666 C CA . THR A 1 81 ? -7.451 8.274 -14.489 1.00 81.56 81 THR A CA 1
ATOM 667 C C . THR A 1 81 ? -6.863 9.331 -15.432 1.00 81.56 81 THR A C 1
ATOM 669 O O . THR A 1 81 ? -7.271 9.429 -16.584 1.00 81.56 81 THR A O 1
ATOM 672 N N . ASN A 1 82 ? -5.907 10.138 -14.961 1.00 70.75 82 ASN A N 1
ATOM 673 C CA . ASN A 1 82 ? -5.385 11.297 -15.692 1.00 70.75 82 ASN A CA 1
ATOM 674 C C . ASN A 1 82 ? -3.909 11.167 -16.110 1.00 70.75 82 ASN A C 1
ATOM 676 O O . ASN A 1 82 ? -3.275 12.184 -16.381 1.00 70.75 82 ASN A O 1
ATOM 680 N N . LEU A 1 83 ? -3.343 9.955 -16.146 1.00 72.56 83 LEU A N 1
ATOM 681 C CA . LEU A 1 83 ? -1.918 9.762 -16.463 1.00 72.56 83 LEU A CA 1
ATOM 682 C C . LEU A 1 83 ? -1.576 9.757 -17.966 1.00 72.56 83 LEU A C 1
ATOM 684 O O . LEU A 1 83 ? -0.401 9.721 -18.314 1.00 72.56 83 LEU A O 1
ATOM 688 N N . GLY A 1 84 ? -2.566 9.835 -18.857 1.00 62.81 84 GLY A N 1
ATOM 689 C CA . GLY A 1 84 ? -2.365 9.907 -20.309 1.00 62.81 84 GLY A CA 1
ATOM 690 C C . GLY A 1 84 ? -3.396 9.086 -21.082 1.00 62.81 84 GLY A C 1
ATOM 691 O O . GLY A 1 84 ? -4.134 8.302 -20.492 1.00 62.81 84 GLY A O 1
ATOM 692 N N . SER A 1 85 ? -3.466 9.264 -22.406 1.00 57.00 85 SER A N 1
ATOM 693 C CA . SER A 1 85 ? -4.435 8.562 -23.269 1.00 57.00 85 SER A CA 1
ATOM 694 C C . SER A 1 85 ? -4.238 7.047 -23.311 1.00 57.00 85 SER A C 1
ATOM 696 O O . SER A 1 85 ? -5.201 6.319 -23.541 1.00 57.00 85 SER A O 1
ATOM 698 N N . ASP A 1 86 ? -3.010 6.590 -23.067 1.00 55.69 86 ASP A N 1
ATOM 699 C CA . ASP A 1 86 ? -2.625 5.179 -23.169 1.00 55.69 86 ASP A CA 1
ATOM 700 C C . ASP A 1 86 ? -2.733 4.458 -21.816 1.00 55.69 86 ASP A C 1
ATOM 702 O O . ASP A 1 86 ? -2.685 3.230 -21.748 1.00 55.69 86 ASP A O 1
ATOM 706 N N . TYR A 1 87 ? -2.951 5.218 -20.736 1.00 57.47 87 TYR A N 1
ATOM 707 C CA . TYR A 1 87 ? -3.097 4.705 -19.382 1.00 57.47 87 TYR A CA 1
ATOM 708 C C . TYR A 1 87 ? -4.547 4.858 -18.910 1.00 57.47 87 TYR A C 1
ATOM 710 O O . TYR A 1 87 ? -4.924 5.830 -18.257 1.00 57.47 87 TYR A O 1
ATOM 718 N N . VAL A 1 88 ? -5.389 3.871 -19.226 1.00 53.12 88 VAL A N 1
ATOM 719 C CA . VAL A 1 88 ? -6.753 3.788 -18.677 1.00 53.12 88 VAL A CA 1
ATOM 720 C C . VAL A 1 88 ? -6.694 3.112 -17.306 1.00 53.12 88 VAL A C 1
ATOM 722 O O . VAL A 1 88 ? -7.083 1.958 -17.136 1.00 53.12 88 VAL A O 1
ATOM 725 N N . GLY A 1 89 ? -6.153 3.824 -16.320 1.00 66.62 89 GLY A N 1
ATOM 726 C CA . GLY A 1 89 ? -6.125 3.379 -14.930 1.00 66.62 89 GLY A CA 1
ATOM 727 C C . GLY A 1 89 ? -7.311 3.932 -14.143 1.00 66.62 89 GLY A C 1
ATOM 728 O O . GLY A 1 89 ? -7.692 5.084 -14.307 1.00 66.62 89 GLY A O 1
ATOM 729 N N . GLY A 1 90 ? -7.919 3.108 -13.290 1.00 86.25 90 GLY A N 1
ATOM 730 C CA . GLY A 1 90 ? -8.991 3.539 -12.392 1.00 86.25 90 GLY A CA 1
ATOM 731 C C . GLY A 1 90 ? -8.482 4.027 -11.034 1.00 86.25 90 GLY A C 1
ATOM 732 O O . GLY A 1 90 ? -7.293 4.264 -10.817 1.00 86.25 90 GLY A O 1
ATOM 733 N N . LEU A 1 91 ? -9.409 4.118 -10.081 1.00 93.00 91 LEU A N 1
ATOM 734 C CA . LEU A 1 91 ? -9.067 4.274 -8.670 1.00 93.00 91 LEU A CA 1
ATOM 735 C C . LEU A 1 91 ? -8.495 2.962 -8.133 1.00 93.00 91 LEU A C 1
ATOM 737 O O . LEU A 1 91 ? -9.115 1.911 -8.295 1.00 93.00 91 LEU A O 1
ATOM 741 N N . VAL A 1 92 ? -7.363 3.043 -7.438 1.00 94.94 92 VAL A N 1
ATOM 742 C CA . VAL A 1 92 ? -6.782 1.905 -6.720 1.00 94.94 92 VAL A CA 1
ATOM 743 C C . VAL A 1 92 ? -6.900 2.165 -5.228 1.00 94.94 92 VAL A C 1
ATOM 745 O O . VAL A 1 92 ? -6.410 3.180 -4.725 1.00 94.94 92 VAL A O 1
ATOM 748 N N . TYR A 1 93 ? -7.564 1.251 -4.522 1.00 97.44 93 TYR A N 1
ATOM 749 C CA . TYR A 1 93 ? -7.720 1.305 -3.073 1.00 97.44 93 TYR A CA 1
ATOM 750 C C . TYR A 1 93 ? -6.720 0.367 -2.410 1.00 97.44 93 TYR A C 1
ATOM 752 O O . TYR A 1 93 ? -6.489 -0.743 -2.882 1.00 97.44 93 TYR A O 1
ATOM 760 N N . PHE A 1 94 ? -6.132 0.799 -1.303 1.00 98.38 94 PHE A N 1
ATOM 761 C CA . PHE A 1 94 ? -5.137 0.006 -0.588 1.00 98.38 94 PHE A CA 1
ATOM 762 C C . PHE A 1 94 ? -5.072 0.400 0.885 1.00 98.38 94 PHE A C 1
ATOM 764 O O . PHE A 1 94 ? -5.682 1.381 1.315 1.00 98.38 94 PHE A O 1
ATOM 771 N N . GLY A 1 95 ? -4.333 -0.359 1.683 1.00 98.31 95 GLY A N 1
ATOM 772 C CA . GLY A 1 95 ? -4.110 -0.021 3.083 1.00 98.31 95 GLY A CA 1
ATOM 773 C C . GLY A 1 95 ? -3.133 -0.956 3.775 1.00 98.31 95 GLY A C 1
ATOM 774 O O . GLY A 1 95 ? -2.717 -1.970 3.221 1.00 98.31 95 GLY A O 1
ATOM 775 N N . TRP A 1 96 ? -2.772 -0.605 5.007 1.00 98.50 96 TRP A N 1
ATOM 776 C CA . TRP A 1 96 ? -2.029 -1.492 5.898 1.00 98.50 96 TRP A CA 1
ATOM 777 C C . TRP A 1 96 ? -3.001 -2.407 6.635 1.00 98.50 96 TRP A C 1
ATOM 779 O O . TRP A 1 96 ? -3.742 -1.947 7.507 1.00 98.50 96 TRP A O 1
ATOM 789 N N . ASP A 1 97 ? -2.996 -3.695 6.308 1.00 98.38 97 ASP A N 1
ATOM 790 C CA . ASP A 1 97 ? -3.852 -4.656 6.994 1.00 98.38 97 ASP A CA 1
ATOM 791 C C . ASP A 1 97 ? -3.230 -5.046 8.341 1.00 98.38 97 ASP A C 1
ATOM 793 O O . ASP A 1 97 ? -2.088 -5.506 8.421 1.00 98.38 97 ASP A O 1
ATOM 797 N N . THR A 1 98 ? -3.964 -4.845 9.433 1.00 97.94 98 THR A N 1
ATOM 798 C CA . THR A 1 98 ? -3.451 -5.081 10.791 1.00 97.94 98 THR A CA 1
ATOM 799 C C . TH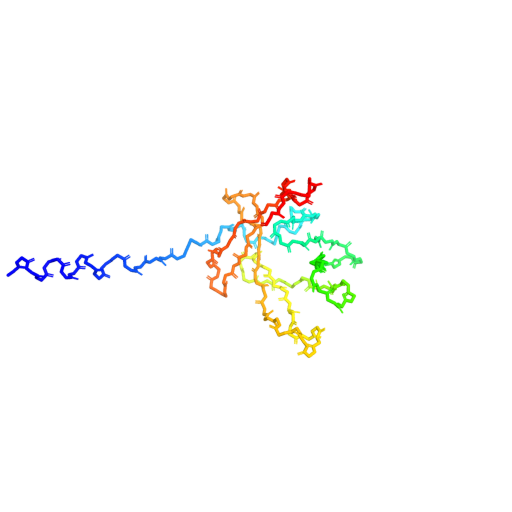R A 1 98 ? -3.349 -6.561 11.152 1.00 97.94 98 THR A C 1
ATOM 801 O O . THR A 1 98 ? -2.537 -6.910 12.014 1.00 97.94 98 THR A O 1
ATOM 804 N N . LYS A 1 99 ? -4.109 -7.437 10.482 1.00 97.56 99 LYS A N 1
ATOM 805 C CA . LYS A 1 99 ? -4.044 -8.892 10.663 1.00 97.56 99 LYS A CA 1
ATOM 806 C C . LYS A 1 99 ? -2.816 -9.463 9.958 1.00 97.56 99 LYS A C 1
ATOM 808 O O . LYS A 1 99 ? -2.056 -10.207 10.575 1.00 97.56 99 LYS A O 1
ATOM 813 N N . TYR A 1 100 ? -2.607 -9.098 8.697 1.00 97.75 100 TYR A N 1
ATOM 814 C CA . TYR A 1 100 ? -1.505 -9.610 7.877 1.00 97.75 100 TYR A CA 1
ATOM 815 C C . TYR A 1 100 ? -0.204 -8.832 8.028 1.00 97.75 100 TYR A C 1
ATOM 817 O O . TYR A 1 100 ? 0.853 -9.359 7.695 1.00 97.75 100 TYR A O 1
ATOM 825 N N . LYS A 1 101 ? -0.265 -7.610 8.565 1.00 97.69 101 LYS A N 1
ATOM 826 C CA . LYS A 1 101 ? 0.883 -6.708 8.717 1.00 97.69 101 LYS A CA 1
ATOM 827 C C . LYS A 1 101 ? 1.594 -6.477 7.383 1.00 97.69 101 LYS A C 1
ATOM 829 O O . LYS A 1 101 ? 2.819 -6.554 7.304 1.00 97.69 101 LYS A O 1
ATOM 834 N N . THR A 1 102 ? 0.806 -6.220 6.343 1.00 98.31 102 THR A N 1
ATOM 835 C CA . THR A 1 102 ? 1.301 -5.955 4.993 1.00 98.31 102 THR A CA 1
ATOM 836 C C . THR A 1 102 ? 0.407 -4.953 4.260 1.00 98.31 102 THR A C 1
ATOM 838 O O . THR A 1 102 ? -0.699 -4.650 4.721 1.00 98.31 102 THR A O 1
ATOM 841 N N . LEU A 1 103 ? 0.894 -4.427 3.136 1.00 98.50 103 LEU A N 1
ATOM 842 C CA . LEU A 1 103 ? 0.084 -3.669 2.191 1.00 98.50 103 LEU A CA 1
ATOM 843 C C . LEU A 1 103 ? -0.884 -4.627 1.499 1.00 98.50 103 LEU A C 1
ATOM 845 O O . LEU A 1 103 ? -0.498 -5.700 1.042 1.00 98.50 103 LEU A O 1
ATOM 849 N N . VAL A 1 104 ? -2.149 -4.234 1.426 1.00 98.25 104 VAL A N 1
ATOM 850 C CA . VAL A 1 104 ? -3.174 -4.963 0.677 1.00 98.25 104 VAL A CA 1
ATOM 851 C C . VAL A 1 104 ? -3.806 -4.061 -0.367 1.00 98.25 104 VAL A C 1
ATOM 853 O O . VAL A 1 104 ? -4.033 -2.879 -0.095 1.00 98.25 104 VAL A O 1
ATOM 856 N N . ILE A 1 105 ? -4.119 -4.628 -1.530 1.00 97.75 105 ILE A N 1
ATOM 857 C CA . ILE A 1 105 ? -4.989 -3.993 -2.522 1.00 97.75 105 ILE A CA 1
ATOM 858 C C . ILE A 1 105 ? -6.427 -4.386 -2.217 1.00 97.75 105 ILE A C 1
ATOM 860 O O . ILE A 1 105 ? -6.716 -5.514 -1.805 1.00 97.75 105 ILE A O 1
ATOM 864 N N . LEU A 1 106 ? -7.318 -3.414 -2.362 1.00 97.12 106 LEU A N 1
ATOM 865 C CA . LEU A 1 106 ? -8.700 -3.500 -1.941 1.00 97.12 106 LEU A CA 1
ATOM 866 C C . LEU A 1 106 ? -9.639 -3.188 -3.101 1.00 97.12 106 LEU A C 1
ATOM 868 O O . LEU A 1 106 ? -9.397 -2.277 -3.894 1.00 97.12 106 LEU A O 1
ATOM 872 N N . ASP A 1 107 ? -10.792 -3.846 -3.098 1.00 94.75 107 ASP A N 1
ATOM 873 C CA . ASP A 1 107 ? -11.928 -3.389 -3.884 1.00 94.75 107 ASP A CA 1
ATOM 874 C C . ASP A 1 107 ? -12.580 -2.144 -3.237 1.00 94.75 107 ASP A C 1
ATOM 876 O O . ASP A 1 107 ? -12.324 -1.764 -2.086 1.00 94.75 107 ASP A O 1
ATOM 880 N N . LYS A 1 108 ? -13.523 -1.516 -3.950 1.00 94.62 108 LYS A N 1
ATOM 881 C CA . LYS A 1 108 ? -14.264 -0.335 -3.454 1.00 94.62 108 LYS A CA 1
ATOM 882 C C . LYS A 1 108 ? -15.060 -0.568 -2.156 1.00 94.62 108 LYS A C 1
ATOM 884 O O . LYS A 1 108 ? -15.468 0.403 -1.505 1.00 94.62 108 LYS A O 1
ATOM 889 N N . ASN A 1 109 ? -15.318 -1.833 -1.810 1.00 94.94 109 ASN A N 1
ATOM 890 C CA . ASN A 1 109 ? -16.060 -2.293 -0.635 1.00 94.94 109 ASN A CA 1
ATOM 891 C C . ASN A 1 109 ? -15.135 -2.772 0.500 1.00 94.94 109 ASN A C 1
ATOM 893 O O . ASN A 1 109 ? -15.630 -3.341 1.484 1.00 94.94 109 ASN A O 1
ATOM 897 N N . LEU A 1 110 ? -13.825 -2.533 0.383 1.00 96.06 110 LEU A N 1
ATOM 898 C CA . LEU A 1 110 ? -12.796 -2.937 1.341 1.00 96.06 110 LEU A CA 1
ATOM 899 C C . LEU A 1 110 ? -12.698 -4.462 1.526 1.00 96.06 110 LEU A C 1
ATOM 901 O O . LEU A 1 110 ? -12.427 -4.946 2.628 1.00 96.06 110 LEU A O 1
ATOM 905 N N . ASN A 1 111 ? -12.967 -5.225 0.468 1.00 96.56 111 ASN A N 1
ATOM 906 C CA . ASN A 1 111 ? -12.527 -6.613 0.376 1.00 96.56 111 ASN A CA 1
ATOM 907 C C . ASN A 1 111 ? -11.078 -6.635 -0.122 1.00 96.56 111 ASN A C 1
ATOM 909 O O . ASN A 1 111 ? -10.731 -5.875 -1.019 1.00 96.56 111 ASN A O 1
ATOM 913 N N . ILE A 1 112 ? -10.253 -7.498 0.456 1.00 97.19 112 ILE A N 1
ATOM 914 C CA . ILE A 1 112 ? -8.869 -7.728 0.053 1.00 97.19 112 ILE A CA 1
ATOM 915 C C . ILE A 1 112 ? -8.868 -8.487 -1.274 1.00 97.19 112 ILE A C 1
ATOM 917 O O . ILE A 1 112 ? -9.414 -9.588 -1.359 1.00 97.19 112 ILE A O 1
ATOM 921 N N . GLU A 1 113 ? -8.231 -7.900 -2.283 1.00 95.81 113 GLU A N 1
ATOM 922 C CA . GLU A 1 113 ? -7.997 -8.515 -3.593 1.00 95.81 113 GLU A CA 1
ATOM 923 C C . GLU A 1 113 ? -6.620 -9.187 -3.643 1.00 95.81 113 GLU A C 1
ATOM 925 O O . GLU A 1 113 ? -6.488 -10.293 -4.167 1.00 95.81 113 GLU A O 1
ATOM 930 N N . SER A 1 114 ? -5.608 -8.567 -3.028 1.00 96.31 114 SER A N 1
ATOM 931 C CA . SER A 1 114 ? -4.247 -9.105 -2.959 1.00 96.31 114 SER A CA 1
ATOM 932 C C . SER A 1 114 ? -3.486 -8.627 -1.719 1.00 96.31 114 SER A C 1
ATOM 934 O O . SER A 1 114 ? -3.863 -7.662 -1.048 1.00 96.31 114 SER A O 1
ATOM 936 N N . LYS A 1 115 ? -2.422 -9.364 -1.386 1.00 97.31 115 LYS A N 1
ATOM 937 C CA . LYS A 1 115 ? -1.496 -9.094 -0.281 1.00 97.31 115 LYS A CA 1
ATOM 938 C C . LYS A 1 115 ? -0.127 -8.908 -0.906 1.00 97.31 115 LYS A C 1
ATOM 940 O O . LYS A 1 115 ? 0.352 -9.817 -1.575 1.00 97.31 115 LYS A O 1
ATOM 945 N N . GLU A 1 116 ? 0.465 -7.749 -0.692 1.00 97.62 116 GLU A N 1
ATOM 946 C CA . GLU A 1 116 ? 1.691 -7.364 -1.373 1.00 97.62 116 GLU A CA 1
ATOM 947 C C . GLU A 1 116 ? 2.927 -7.724 -0.552 1.00 97.62 116 GLU A C 1
ATOM 949 O O . GLU A 1 116 ? 2.876 -7.902 0.671 1.00 97.62 116 GLU A O 1
ATOM 954 N N . GLU A 1 117 ? 4.053 -7.826 -1.244 1.00 96.19 117 GLU A N 1
ATOM 955 C CA . GLU A 1 117 ? 5.350 -8.181 -0.697 1.00 96.19 117 GLU A CA 1
ATOM 956 C C . GLU A 1 117 ? 6.329 -7.032 -0.898 1.00 96.19 117 GLU A C 1
ATOM 958 O O . GLU A 1 117 ? 6.389 -6.391 -1.947 1.00 96.19 117 GLU A O 1
ATOM 963 N N . ARG A 1 118 ? 7.136 -6.780 0.133 1.00 95.50 118 ARG A N 1
ATOM 964 C CA . ARG A 1 118 ? 8.198 -5.774 0.055 1.00 95.50 118 ARG A CA 1
ATOM 965 C C . ARG A 1 118 ? 9.348 -6.200 -0.845 1.00 95.50 118 ARG A C 1
ATOM 967 O O . ARG A 1 118 ? 9.995 -5.331 -1.408 1.00 95.50 118 ARG A O 1
ATOM 974 N N . TYR A 1 119 ? 9.611 -7.503 -0.925 1.00 94.00 119 TYR A N 1
ATOM 975 C CA . TYR A 1 119 ? 10.747 -8.061 -1.644 1.00 94.00 119 TYR A CA 1
ATOM 976 C C . TYR A 1 119 ? 10.337 -9.313 -2.420 1.00 94.00 119 TYR A C 1
ATOM 978 O O . TYR A 1 119 ? 9.938 -10.299 -1.803 1.00 94.00 119 TYR A O 1
ATOM 986 N N . VAL A 1 120 ? 10.498 -9.296 -3.742 1.00 93.12 120 VAL A N 1
ATOM 987 C CA . VAL A 1 120 ? 10.234 -10.436 -4.629 1.00 93.12 120 VAL A CA 1
ATOM 988 C C . VAL A 1 120 ? 11.557 -10.888 -5.239 1.00 93.12 120 VAL A C 1
ATOM 990 O O . VAL A 1 120 ? 12.087 -10.276 -6.162 1.00 93.12 120 VAL A O 1
ATOM 993 N N . ALA A 1 121 ? 12.101 -11.997 -4.734 1.00 91.69 121 ALA A N 1
ATOM 994 C CA . ALA A 1 121 ? 13.469 -12.430 -5.034 1.00 91.69 121 ALA A CA 1
ATOM 995 C C . ALA A 1 121 ? 1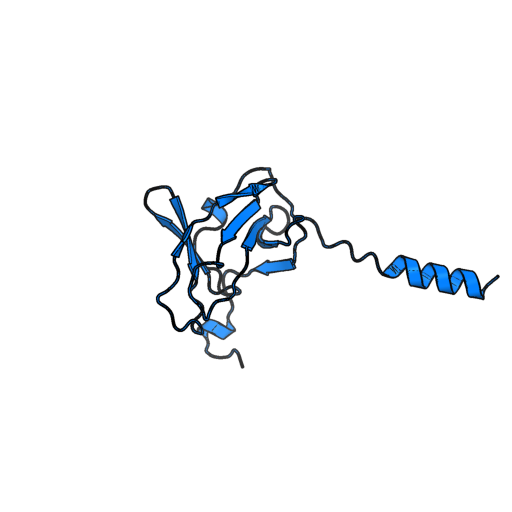3.784 -12.573 -6.534 1.00 91.69 121 ALA A C 1
ATOM 997 O O . ALA A 1 121 ? 14.911 -12.306 -6.952 1.00 91.69 121 ALA A O 1
ATOM 998 N N . CYS A 1 122 ? 12.814 -12.993 -7.352 1.00 90.69 122 CYS A N 1
ATOM 999 C CA . CYS A 1 122 ? 13.064 -13.200 -8.775 1.00 90.69 122 CYS A CA 1
ATOM 1000 C C . CYS A 1 122 ? 13.305 -11.889 -9.541 1.00 90.69 122 CYS A C 1
ATOM 1002 O O . CYS A 1 122 ? 14.050 -11.909 -10.522 1.00 90.69 122 CYS A O 1
ATOM 1004 N N . LEU A 1 123 ? 12.745 -10.759 -9.078 1.00 88.06 123 LEU A N 1
ATOM 1005 C CA . LEU A 1 123 ? 12.920 -9.449 -9.718 1.00 88.06 123 LEU A CA 1
ATOM 1006 C C . LEU A 1 123 ? 14.359 -8.955 -9.561 1.00 88.06 123 LEU A C 1
ATOM 1008 O O . LEU A 1 123 ? 14.934 -8.391 -10.485 1.00 88.06 123 LEU A O 1
ATOM 1012 N N . HIS A 1 124 ? 14.971 -9.239 -8.412 1.00 87.62 124 HIS A N 1
ATOM 1013 C CA . HIS A 1 124 ? 16.349 -8.838 -8.107 1.00 87.62 124 HIS A CA 1
ATOM 1014 C C . HIS A 1 124 ? 17.393 -9.780 -8.701 1.00 87.62 124 HIS A C 1
ATOM 1016 O O . HIS A 1 124 ? 18.504 -9.360 -9.008 1.00 87.62 124 HIS A O 1
ATOM 1022 N N . ASN A 1 125 ? 17.040 -11.055 -8.870 1.00 89.69 125 ASN A N 1
ATOM 1023 C CA . ASN A 1 125 ? 17.953 -12.075 -9.383 1.00 89.69 125 ASN A CA 1
ATOM 1024 C C . ASN A 1 125 ? 17.831 -12.291 -10.900 1.00 89.69 125 ASN A C 1
ATOM 1026 O O . ASN A 1 125 ? 18.553 -13.124 -11.446 1.00 89.69 125 ASN A O 1
ATOM 1030 N N . GLY A 1 126 ? 16.919 -11.583 -11.577 1.00 83.75 126 GLY A N 1
ATOM 1031 C CA . GLY A 1 126 ? 16.662 -11.755 -13.009 1.00 83.75 126 GLY A CA 1
ATOM 1032 C C . GLY A 1 126 ? 16.110 -13.139 -13.357 1.00 83.75 126 GLY A C 1
ATOM 1033 O O . GLY A 1 126 ? 16.445 -13.689 -14.401 1.00 83.75 126 GLY A O 1
ATOM 1034 N N . THR A 1 127 ? 15.314 -13.731 -12.462 1.00 89.81 127 THR A N 1
ATOM 1035 C CA . THR A 1 127 ? 14.762 -15.088 -12.622 1.00 89.81 127 THR A CA 1
ATOM 1036 C C . THR A 1 127 ? 13.240 -15.119 -12.747 1.00 89.81 127 THR A C 1
ATOM 1038 O O . THR A 1 127 ? 12.662 -16.208 -12.754 1.00 89.81 127 THR A O 1
ATOM 1041 N N . CYS A 1 128 ? 12.575 -13.959 -12.821 1.00 82.62 128 CYS A N 1
ATOM 1042 C CA . CYS A 1 128 ? 11.160 -13.922 -13.182 1.00 82.62 128 CYS A CA 1
ATOM 1043 C C . CYS A 1 128 ? 11.061 -14.203 -14.689 1.00 82.62 128 CYS A C 1
ATOM 1045 O O . CYS A 1 128 ? 11.446 -13.357 -15.495 1.00 82.62 128 CYS A O 1
ATOM 1047 N N . ASN A 1 129 ? 10.623 -15.414 -15.040 1.00 68.62 129 ASN A N 1
ATOM 1048 C CA . ASN A 1 129 ? 10.385 -15.844 -16.420 1.00 68.62 129 ASN A CA 1
ATOM 1049 C C . ASN A 1 129 ? 8.948 -15.559 -16.848 1.00 68.62 129 ASN A C 1
ATOM 1051 O O . ASN A 1 129 ? 8.051 -15.750 -15.994 1.00 68.62 129 ASN A O 1
#

Radius of gyration: 18.5 Å; chains: 1; bounding box: 54×54×37 Å

Sequence (129 aa):
MKKLVIMVMLLLNIFVFGEKFHSDGNSNLEKLKGTWDSRFWEIVKKKNEWYVEDLDPAMDIDVPLLQIKPYKNGALVIDYTNLGSDYVGGLVYFGWDTKYKTLVILDKNLNIESKEERYVACLHNGTCN

pLDDT: mean 86.04, std 15.4, range [49.88, 98.5]